Protein AF-A0A9X3MAF2-F1 (afdb_monomer_lite)

Foldseek 3Di:
DDPPPCVVVVVVVVVLADDDPPLPPDQDDADPPQARLLDLVSQLVCCQVVLADDQCRCVVVQVVCCVVQNFPQAGPGSVLLLLLQVLQVVDVVSVCQLLCVLLPNCPSLVCCQPPPVHVCVNRVSQCVSRVPDPPGDSSNSSVSSSSHNNNNSHHPSVVDDSVSSSSSSCRSNHD

Structure (mmCIF, N/CA/C/O backbone):
data_AF-A0A9X3MAF2-F1
#
_entry.id   AF-A0A9X3MAF2-F1
#
loop_
_atom_site.group_PDB
_atom_site.id
_atom_site.type_symbol
_atom_site.label_atom_id
_atom_site.label_alt_id
_atom_site.label_comp_id
_atom_site.label_asym_id
_atom_site.label_entity_id
_atom_site.label_seq_id
_atom_site.pdbx_PDB_ins_code
_atom_site.Cartn_x
_atom_site.Cartn_y
_atom_site.Cartn_z
_atom_site.occupancy
_atom_site.B_iso_or_equiv
_atom_site.auth_seq_id
_atom_site.auth_comp_id
_atom_site.auth_asym_id
_atom_site.auth_atom_id
_atom_site.pdbx_PDB_model_num
ATOM 1 N N . MET A 1 1 ? 21.730 15.484 -10.925 1.00 36.78 1 MET A N 1
ATOM 2 C CA . MET A 1 1 ? 20.581 16.207 -11.514 1.00 36.78 1 MET A CA 1
ATOM 3 C C . MET A 1 1 ? 19.736 16.756 -10.375 1.00 36.78 1 MET A C 1
ATOM 5 O O . MET A 1 1 ? 19.755 16.197 -9.293 1.00 36.78 1 MET A O 1
ATOM 9 N N . THR A 1 2 ? 19.139 17.926 -10.569 1.00 30.17 2 THR A N 1
ATOM 10 C CA . THR A 1 2 ? 18.712 18.841 -9.503 1.00 30.17 2 THR A CA 1
ATOM 11 C C . THR A 1 2 ? 17.506 18.328 -8.707 1.00 30.17 2 THR A C 1
ATOM 13 O O . THR A 1 2 ? 16.459 18.065 -9.292 1.00 30.17 2 THR A O 1
ATOM 16 N N . LEU A 1 3 ? 17.652 18.323 -7.375 1.00 31.64 3 LEU A N 1
ATOM 17 C CA . LEU A 1 3 ? 16.719 18.037 -6.260 1.00 31.64 3 LEU A CA 1
ATOM 18 C C . LEU A 1 3 ? 15.283 18.625 -6.361 1.00 31.64 3 LEU A C 1
ATOM 20 O O . LEU A 1 3 ? 14.464 18.442 -5.473 1.00 31.64 3 LEU A O 1
ATOM 24 N N . LYS A 1 4 ? 14.972 19.377 -7.422 1.00 27.09 4 LYS A N 1
ATOM 25 C CA . LYS A 1 4 ? 13.754 20.182 -7.606 1.00 27.09 4 LYS A CA 1
ATOM 26 C C . LYS A 1 4 ? 12.654 19.508 -8.435 1.00 27.09 4 LYS A C 1
ATOM 28 O O . LYS A 1 4 ? 11.608 20.116 -8.618 1.00 27.09 4 LYS A O 1
ATOM 33 N N . ARG A 1 5 ? 12.892 18.305 -8.973 1.00 31.98 5 ARG A N 1
ATOM 34 C CA . ARG A 1 5 ? 11.939 17.594 -9.852 1.00 31.98 5 ARG A CA 1
ATOM 35 C C . ARG A 1 5 ? 11.266 16.362 -9.235 1.00 31.98 5 ARG A C 1
ATOM 37 O O . ARG A 1 5 ? 10.326 15.877 -9.839 1.00 31.98 5 ARG A O 1
ATOM 44 N N . ILE A 1 6 ? 11.713 15.893 -8.066 1.00 40.28 6 ILE A N 1
ATOM 45 C CA . ILE A 1 6 ? 11.201 14.666 -7.411 1.00 40.28 6 ILE A CA 1
ATOM 46 C C . ILE A 1 6 ? 10.245 14.990 -6.249 1.00 40.28 6 ILE A C 1
ATOM 48 O O . ILE A 1 6 ? 9.417 14.171 -5.874 1.00 40.28 6 ILE A O 1
ATOM 52 N N . PHE A 1 7 ? 10.272 16.229 -5.745 1.00 28.84 7 PHE A N 1
ATOM 53 C CA . PHE A 1 7 ? 9.308 16.716 -4.752 1.00 28.84 7 PHE A CA 1
ATOM 54 C C . PHE A 1 7 ? 7.821 16.493 -5.126 1.00 28.84 7 PHE A C 1
ATOM 56 O O . PHE A 1 7 ? 7.065 16.210 -4.206 1.00 28.84 7 PHE A O 1
ATOM 63 N N . PRO A 1 8 ? 7.393 16.530 -6.414 1.00 37.75 8 PRO A N 1
ATOM 64 C CA . PRO A 1 8 ? 6.009 16.237 -6.796 1.00 37.75 8 PRO A CA 1
ATOM 65 C C . PRO A 1 8 ? 5.568 14.789 -6.533 1.00 37.75 8 PRO A C 1
ATOM 67 O O . PRO A 1 8 ? 4.414 14.583 -6.189 1.00 37.75 8 PRO A O 1
ATOM 70 N N . LEU A 1 9 ? 6.474 13.808 -6.650 1.00 36.97 9 LEU A N 1
ATOM 71 C CA . LEU A 1 9 ? 6.173 12.374 -6.484 1.00 36.97 9 LEU A CA 1
ATOM 72 C C . LEU A 1 9 ? 5.954 12.001 -5.012 1.00 36.97 9 LEU A C 1
ATOM 74 O O . LEU A 1 9 ? 5.037 11.260 -4.680 1.00 36.97 9 LEU A O 1
ATOM 78 N N . LEU A 1 10 ? 6.755 12.582 -4.116 1.00 37.78 10 LEU A N 1
ATOM 79 C CA . LEU A 1 10 ? 6.556 12.448 -2.670 1.00 37.78 10 LEU A CA 1
ATOM 80 C C . LEU A 1 10 ? 5.327 13.225 -2.193 1.00 37.78 10 LEU A C 1
ATOM 82 O O . LEU A 1 10 ? 4.643 12.769 -1.284 1.00 37.78 10 LEU A O 1
ATOM 86 N N . THR A 1 11 ? 5.000 14.358 -2.828 1.00 34.88 11 THR A N 1
ATOM 87 C CA . THR A 1 11 ? 3.711 15.015 -2.587 1.00 34.88 11 THR A CA 1
ATOM 88 C C . THR A 1 11 ? 2.544 14.290 -3.233 1.00 34.88 11 THR A C 1
ATOM 90 O O . THR A 1 11 ? 1.454 14.489 -2.748 1.00 34.88 11 THR A O 1
ATOM 93 N N . ALA A 1 12 ? 2.723 13.444 -4.250 1.00 36.56 12 ALA A N 1
ATOM 94 C CA . ALA A 1 12 ? 1.647 12.616 -4.800 1.00 36.56 12 ALA A CA 1
ATOM 95 C C . ALA A 1 12 ? 1.278 11.460 -3.860 1.00 36.56 12 ALA A C 1
ATOM 97 O O . ALA A 1 12 ? 0.100 11.213 -3.630 1.00 36.56 12 ALA A O 1
ATOM 98 N N . GLY A 1 13 ? 2.279 10.850 -3.212 1.00 37.12 13 GLY A N 1
ATOM 99 C CA . GLY A 1 13 ? 2.055 9.945 -2.077 1.00 37.12 13 GLY A CA 1
ATOM 100 C C . GLY A 1 13 ? 1.489 10.647 -0.833 1.00 37.12 13 GLY A C 1
ATOM 101 O O . GLY A 1 13 ? 0.820 10.014 -0.028 1.00 37.12 13 GLY A O 1
ATOM 102 N N . LEU A 1 14 ? 1.710 11.962 -0.693 1.00 34.47 14 LEU A N 1
ATOM 103 C CA . LEU A 1 14 ? 1.051 12.818 0.308 1.00 34.47 14 LEU A CA 1
ATOM 104 C C . LEU A 1 14 ? -0.289 13.421 -0.173 1.00 34.47 14 LEU A C 1
ATOM 106 O O . LEU A 1 14 ? -1.016 13.976 0.643 1.00 34.47 14 LEU A O 1
ATOM 110 N N . LEU A 1 15 ? -0.628 13.354 -1.466 1.00 34.03 15 LEU A N 1
ATOM 111 C CA . LEU A 1 15 ? -1.816 13.996 -2.053 1.00 34.03 15 LEU A CA 1
ATOM 112 C C . LEU A 1 15 ? -3.037 13.084 -2.032 1.00 34.03 15 LEU A C 1
ATOM 114 O O . LEU A 1 15 ? -4.139 13.598 -2.188 1.00 34.03 15 LEU A O 1
ATOM 118 N N . LEU A 1 16 ? -2.872 11.791 -1.745 1.00 42.97 16 LEU A N 1
ATOM 119 C CA . LEU A 1 16 ? -3.997 10.971 -1.290 1.00 42.97 16 LEU A CA 1
ATOM 120 C C . LEU A 1 16 ? -4.455 11.360 0.129 1.00 42.97 16 LEU A C 1
ATOM 122 O O . LEU A 1 16 ? -5.595 11.095 0.476 1.00 42.97 16 LEU A O 1
ATOM 126 N N . ALA A 1 17 ? -3.625 12.066 0.911 1.00 42.94 17 ALA A N 1
ATOM 127 C CA . ALA A 1 17 ? -3.941 12.474 2.286 1.00 42.94 17 ALA A CA 1
ATOM 128 C C . ALA A 1 17 ? -4.117 13.997 2.480 1.00 42.94 17 ALA A C 1
ATOM 130 O O . ALA A 1 17 ? -4.243 14.467 3.608 1.00 42.94 17 ALA A O 1
ATOM 131 N N . GLY A 1 18 ? -4.153 14.805 1.410 1.00 42.44 18 GLY A N 1
ATOM 132 C CA . GLY A 1 18 ? -4.569 16.204 1.558 1.00 42.44 18 GLY A CA 1
ATOM 133 C C . GLY A 1 18 ? -4.184 17.167 0.438 1.00 42.44 18 GLY A C 1
ATOM 134 O O . GLY A 1 18 ? -3.076 17.701 0.431 1.00 42.44 18 GLY A O 1
ATOM 135 N N . CYS A 1 19 ? -5.147 17.507 -0.431 1.00 36.88 19 CYS A N 1
ATOM 136 C CA . CYS A 1 19 ? -5.439 18.893 -0.842 1.00 36.88 19 CYS A CA 1
ATOM 137 C C . CYS A 1 19 ? -6.622 19.004 -1.826 1.00 36.88 19 CYS A C 1
ATOM 139 O O . CYS A 1 19 ? -6.496 18.653 -2.995 1.00 36.88 19 CYS A O 1
ATOM 141 N N . GLY A 1 20 ? -7.689 19.697 -1.400 1.00 27.84 20 GLY A N 1
ATOM 142 C CA . GLY A 1 20 ? -8.499 20.560 -2.276 1.00 27.84 20 GLY A CA 1
ATOM 143 C C . GLY A 1 20 ? -10.008 20.266 -2.299 1.00 27.84 20 GLY A C 1
ATOM 144 O O . GLY A 1 20 ? -10.393 19.110 -2.413 1.00 27.84 20 GLY A O 1
ATOM 145 N N . PRO A 1 21 ? -10.889 21.287 -2.223 1.00 35.75 21 PRO A N 1
ATOM 146 C CA . PRO A 1 21 ? -12.337 21.119 -2.104 1.00 35.75 21 PRO A CA 1
ATOM 147 C C . PRO A 1 21 ? -12.954 20.701 -3.445 1.00 35.75 21 PRO A C 1
ATOM 149 O O . PRO A 1 21 ? -13.581 21.508 -4.124 1.00 35.75 21 PRO A O 1
ATOM 152 N N . SER A 1 22 ? -12.755 19.444 -3.824 1.00 30.62 22 SER A N 1
ATOM 153 C CA . SER A 1 22 ? -13.451 18.807 -4.945 1.00 30.62 22 SER A CA 1
ATOM 154 C C . SER A 1 22 ? -13.994 17.419 -4.596 1.00 30.62 22 SER A C 1
ATOM 156 O O . SER A 1 22 ? -14.657 16.815 -5.428 1.00 30.62 22 SER A O 1
ATOM 158 N N . ALA A 1 23 ? -13.830 16.950 -3.354 1.00 39.03 23 ALA A N 1
ATOM 159 C CA . ALA A 1 23 ? -14.446 15.718 -2.851 1.00 39.03 23 ALA A CA 1
ATOM 160 C C . ALA A 1 23 ? -15.970 15.842 -2.600 1.00 39.03 23 ALA A C 1
ATOM 162 O O . ALA A 1 23 ? -16.496 15.221 -1.686 1.00 39.03 23 ALA A O 1
ATOM 163 N N . GLN A 1 24 ? 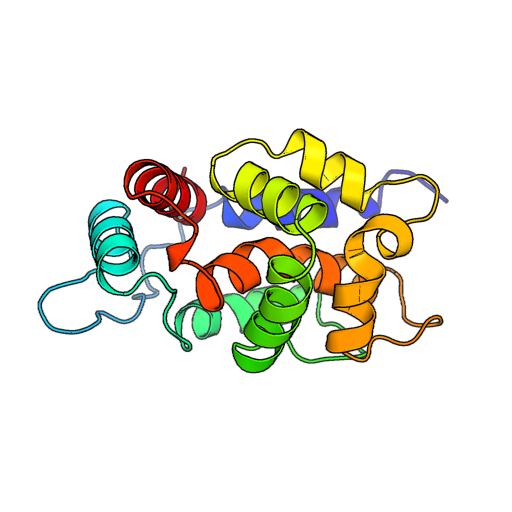-16.689 16.687 -3.350 1.00 35.69 24 GLN A N 1
ATOM 164 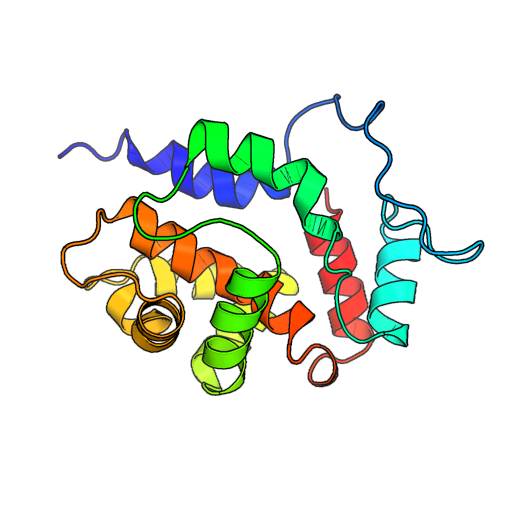C CA . GLN A 1 24 ? -18.146 16.837 -3.205 1.00 35.69 24 GLN A CA 1
ATOM 165 C C . GLN A 1 24 ? -18.971 16.258 -4.358 1.00 35.69 24 GLN A C 1
ATOM 167 O O . GLN A 1 24 ? -20.188 16.307 -4.255 1.00 35.69 24 GLN A O 1
ATOM 172 N N . ASP A 1 25 ? -18.373 15.685 -5.409 1.00 38.34 25 ASP A N 1
ATOM 173 C CA . ASP A 1 25 ? -19.153 15.187 -6.562 1.00 38.34 25 ASP A CA 1
ATOM 174 C C . ASP A 1 25 ? -18.627 13.865 -7.170 1.00 38.34 25 ASP A C 1
ATOM 176 O O . ASP A 1 25 ? -18.822 13.599 -8.354 1.00 38.34 25 ASP A O 1
ATOM 180 N N . GLY A 1 26 ? -17.969 13.018 -6.373 1.00 41.31 26 GLY A N 1
ATOM 181 C CA . GLY A 1 26 ? -17.607 11.650 -6.765 1.00 41.31 26 GLY A CA 1
ATOM 182 C C . GLY A 1 26 ? -17.980 10.678 -5.654 1.00 41.31 26 GLY A C 1
ATOM 183 O O . GLY A 1 26 ? -17.218 10.517 -4.707 1.00 41.31 26 GLY A O 1
ATOM 184 N N . GLU A 1 27 ? -19.180 10.097 -5.717 1.00 47.72 27 GLU A N 1
ATOM 185 C CA . GLU A 1 27 ? -19.612 9.048 -4.784 1.00 47.72 27 GLU A CA 1
ATOM 186 C C . GLU A 1 27 ? -18.667 7.846 -4.912 1.00 47.72 27 GLU A C 1
ATOM 188 O O . GLU A 1 27 ? -18.626 7.196 -5.959 1.00 47.72 27 GLU A O 1
ATOM 193 N N . TYR A 1 28 ? -17.934 7.524 -3.841 1.00 54.16 28 TYR A N 1
ATOM 194 C CA . TYR A 1 28 ? -17.445 6.158 -3.665 1.00 54.16 28 TYR A CA 1
ATOM 195 C C . TYR A 1 28 ? -18.643 5.203 -3.757 1.00 54.16 28 TYR A C 1
ATOM 197 O O . TYR A 1 28 ? -19.740 5.569 -3.318 1.00 54.16 28 TYR A O 1
ATOM 205 N N . PRO A 1 29 ? -18.477 3.987 -4.305 1.00 53.84 29 PRO A N 1
ATOM 206 C CA . PRO A 1 29 ? -19.583 3.048 -4.353 1.00 53.84 29 PRO A CA 1
ATOM 207 C C . PRO A 1 29 ? -20.086 2.793 -2.927 1.00 53.84 29 PRO A C 1
ATOM 209 O O . PRO A 1 29 ? -19.299 2.566 -2.007 1.00 53.84 29 PRO A O 1
ATOM 212 N N . VAL A 1 30 ? -21.402 2.857 -2.734 1.00 56.47 30 VAL A N 1
ATOM 213 C CA . VAL A 1 30 ? -22.033 2.408 -1.491 1.00 56.47 30 VAL A CA 1
ATOM 214 C C . VAL A 1 30 ? -22.182 0.894 -1.598 1.00 56.47 30 VAL A C 1
ATOM 216 O O . VAL A 1 30 ? -22.834 0.390 -2.519 1.00 56.47 30 VAL A O 1
ATOM 219 N N . TYR A 1 31 ? -21.553 0.152 -0.687 1.00 61.00 31 TYR A N 1
ATOM 220 C CA . TYR A 1 31 ? -21.576 -1.309 -0.722 1.00 61.00 31 TYR A CA 1
ATOM 221 C C . TYR A 1 31 ? -22.702 -1.804 0.181 1.00 61.00 31 TYR A C 1
ATOM 223 O O . TYR A 1 31 ? -22.572 -1.862 1.400 1.00 61.00 31 TYR A O 1
ATOM 231 N N . GLY A 1 32 ? -23.830 -2.161 -0.435 1.00 55.12 32 GLY A N 1
ATOM 232 C CA . GLY A 1 32 ? -25.051 -2.523 0.292 1.00 55.12 32 GLY A CA 1
ATOM 233 C C . GLY A 1 32 ? -25.760 -1.309 0.901 1.00 55.12 32 GLY A C 1
ATOM 234 O O . GLY A 1 32 ? -25.481 -0.177 0.530 1.00 55.12 32 GLY A O 1
ATOM 235 N N . ASP A 1 33 ? -26.698 -1.547 1.819 1.00 56.06 33 ASP A N 1
ATOM 236 C CA . ASP A 1 33 ? -27.366 -0.473 2.576 1.00 56.06 33 ASP A CA 1
ATOM 237 C C . ASP A 1 33 ? -26.552 -0.047 3.821 1.00 56.06 33 ASP A C 1
ATOM 239 O O . ASP A 1 33 ? -26.958 0.872 4.534 1.00 56.06 33 ASP A O 1
ATOM 243 N N . ASP A 1 34 ? -25.418 -0.715 4.084 1.00 66.88 34 ASP A N 1
ATOM 244 C CA . ASP A 1 34 ? -24.776 -0.737 5.403 1.00 66.88 34 ASP A CA 1
ATOM 245 C C . ASP A 1 34 ? -23.373 -0.093 5.454 1.00 66.88 34 ASP A C 1
ATOM 247 O O . ASP A 1 34 ? -22.957 0.301 6.540 1.00 66.88 34 ASP A O 1
ATOM 251 N N . TYR A 1 35 ? -22.651 0.074 4.329 1.00 78.38 35 TYR A N 1
ATOM 252 C CA . TYR A 1 35 ? -21.292 0.654 4.336 1.00 78.38 35 TYR A CA 1
ATOM 253 C C . TYR A 1 35 ? -21.134 1.812 3.341 1.00 78.38 35 TYR A C 1
ATOM 255 O O . TYR A 1 35 ? -21.127 1.619 2.122 1.00 78.38 35 TYR A O 1
ATOM 263 N N . ASP A 1 36 ? -20.941 3.019 3.877 1.00 84.31 36 ASP A N 1
ATOM 264 C CA . ASP A 1 36 ? -20.551 4.213 3.123 1.00 84.31 36 ASP A CA 1
ATOM 265 C C . ASP A 1 36 ? -19.027 4.394 3.172 1.00 84.31 36 ASP A C 1
ATOM 267 O O . ASP A 1 36 ? -18.481 4.984 4.112 1.00 84.31 36 ASP A O 1
ATOM 271 N N . LEU A 1 37 ? -18.339 3.894 2.141 1.00 85.00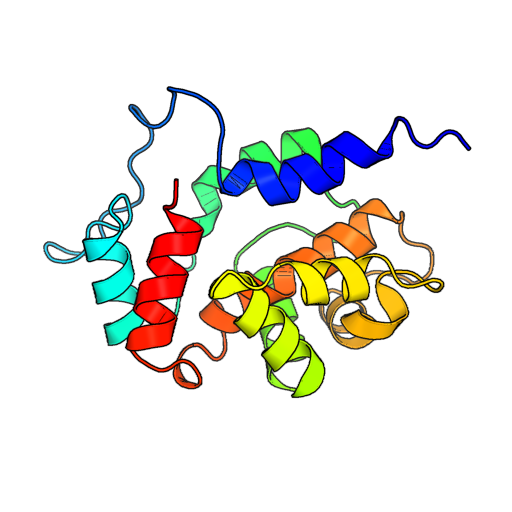 37 LEU A N 1
ATOM 272 C CA . LEU A 1 37 ? -16.881 3.995 2.025 1.00 85.00 37 LEU A CA 1
ATOM 273 C C . LEU A 1 37 ? -16.385 5.408 1.716 1.00 85.00 37 LEU A C 1
ATOM 275 O O . LEU A 1 37 ? -15.182 5.583 1.598 1.00 85.00 37 LEU A O 1
ATOM 279 N N . SER 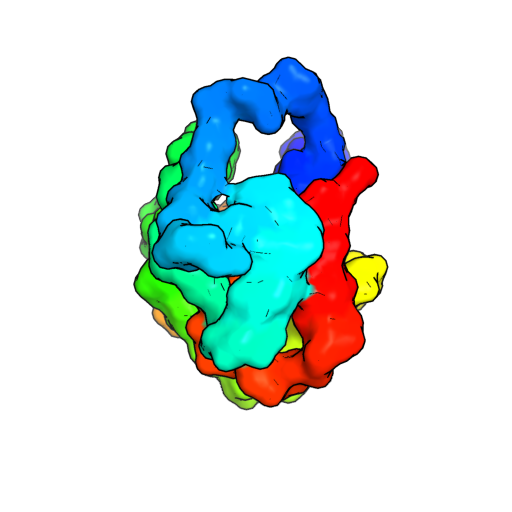A 1 38 ? -17.256 6.413 1.568 1.00 80.38 38 SER A N 1
ATOM 280 C CA . SER A 1 38 ? -16.827 7.817 1.511 1.00 80.38 38 SER A CA 1
ATOM 281 C C . SER A 1 38 ? -16.558 8.404 2.904 1.00 80.38 38 SER A C 1
ATOM 283 O O . SER A 1 38 ? -15.970 9.482 3.027 1.00 80.38 38 SER A O 1
ATOM 285 N N . THR A 1 39 ? -16.957 7.689 3.960 1.00 85.81 39 THR A N 1
ATOM 286 C CA . THR A 1 39 ? -16.786 8.097 5.356 1.00 85.81 39 THR A CA 1
ATOM 287 C C . THR A 1 39 ? -15.768 7.220 6.073 1.00 85.81 39 THR A C 1
ATOM 289 O O . THR A 1 39 ? -15.720 6.008 5.869 1.00 85.81 39 THR A O 1
ATOM 292 N N . THR A 1 40 ? -15.009 7.819 6.995 1.00 88.69 40 THR A N 1
ATOM 293 C CA . THR A 1 40 ? -14.076 7.083 7.860 1.00 88.69 40 THR A CA 1
ATOM 294 C C . THR A 1 40 ? -14.775 5.962 8.634 1.00 88.69 40 THR A C 1
ATOM 296 O O . THR A 1 40 ? -14.246 4.857 8.738 1.00 88.69 40 THR A O 1
ATOM 299 N N . ASP A 1 41 ? -15.980 6.207 9.149 1.00 90.12 41 ASP A N 1
ATOM 300 C CA . ASP A 1 41 ? -16.708 5.202 9.927 1.00 90.12 41 ASP A CA 1
ATOM 301 C C . ASP A 1 41 ? -17.157 4.025 9.045 1.00 90.12 41 ASP A C 1
ATOM 303 O O . ASP A 1 41 ? -16.868 2.873 9.373 1.00 90.12 41 ASP A O 1
ATOM 307 N N . GLY A 1 42 ? -17.777 4.295 7.889 1.00 89.38 42 GLY A N 1
ATOM 308 C CA . GLY A 1 42 ? -18.246 3.243 6.982 1.00 89.38 42 GLY A CA 1
ATOM 309 C C . GLY A 1 42 ? -17.105 2.422 6.376 1.00 89.38 42 GLY A C 1
ATOM 310 O O . GLY A 1 42 ? -17.210 1.198 6.276 1.00 89.38 42 GLY A O 1
ATOM 311 N N . MET A 1 43 ? -15.975 3.060 6.059 1.00 89.94 43 MET A N 1
ATOM 312 C CA . MET A 1 43 ? -14.753 2.368 5.646 1.00 89.94 43 MET A CA 1
ATOM 313 C C . MET A 1 43 ? -14.182 1.487 6.760 1.00 89.94 43 MET A C 1
ATOM 315 O O . MET A 1 43 ? -13.828 0.334 6.512 1.00 89.94 43 MET A O 1
ATOM 319 N N . ALA A 1 44 ? -14.130 1.982 7.998 1.00 92.44 44 ALA A N 1
ATOM 320 C CA . ALA A 1 44 ? -13.639 1.198 9.125 1.00 92.44 44 ALA A CA 1
ATOM 321 C C . ALA A 1 44 ? -14.521 -0.035 9.374 1.00 92.44 44 ALA A C 1
ATOM 323 O O . ALA A 1 44 ? -14.003 -1.134 9.578 1.00 92.44 44 ALA A O 1
ATOM 324 N N . GLU A 1 45 ? -15.848 0.119 9.343 1.00 92.31 45 GLU A N 1
ATOM 325 C CA . GLU A 1 45 ? -16.791 -0.996 9.488 1.00 92.31 45 GLU A CA 1
ATOM 326 C C . GLU A 1 45 ? -16.614 -2.040 8.379 1.00 92.31 45 GLU A C 1
ATOM 328 O O . GLU A 1 45 ? -16.489 -3.229 8.683 1.00 92.31 45 GLU A O 1
ATOM 333 N N . TYR A 1 46 ? -16.490 -1.606 7.121 1.00 92.31 46 TYR A N 1
ATOM 334 C CA . TYR A 1 46 ? -16.234 -2.505 5.995 1.00 92.31 46 TYR A CA 1
ATOM 335 C C . TYR A 1 46 ? -14.916 -3.266 6.160 1.00 92.31 46 TYR A C 1
ATOM 337 O O . TYR A 1 46 ? -14.882 -4.493 6.059 1.00 92.31 46 TYR A O 1
ATOM 345 N N . LEU A 1 47 ? -13.824 -2.557 6.460 1.00 93.31 47 LEU A N 1
ATOM 346 C CA . LEU A 1 47 ? -12.508 -3.158 6.662 1.00 93.31 47 LEU A CA 1
ATOM 347 C C . LEU A 1 47 ? -12.533 -4.179 7.801 1.00 93.31 47 LEU A C 1
ATOM 349 O O . LEU A 1 47 ? -11.968 -5.263 7.665 1.00 93.31 47 LEU A O 1
ATOM 353 N N . LYS A 1 48 ? -13.203 -3.870 8.916 1.00 94.62 48 LYS A N 1
ATOM 354 C CA . LYS A 1 48 ? -13.309 -4.781 10.063 1.00 94.62 48 LYS A CA 1
ATOM 355 C C . LYS A 1 48 ? -14.094 -6.046 9.732 1.00 94.62 48 LYS A C 1
ATOM 357 O O . LYS A 1 48 ? -13.720 -7.109 10.228 1.00 94.62 48 LYS A O 1
ATOM 362 N N . GLU A 1 49 ? -15.124 -5.949 8.899 1.00 93.62 49 GLU A N 1
ATOM 363 C CA . GLU A 1 49 ? -15.947 -7.091 8.503 1.00 93.62 49 GLU A CA 1
ATOM 364 C C . GLU A 1 49 ? -15.302 -7.949 7.413 1.00 93.62 49 GLU A C 1
ATOM 366 O O . GLU A 1 49 ? -15.187 -9.167 7.566 1.00 93.62 49 GLU A O 1
ATOM 371 N N . TYR A 1 50 ? -14.861 -7.321 6.325 1.00 93.19 50 TYR A N 1
ATOM 372 C CA . TYR A 1 50 ? -14.392 -8.020 5.131 1.00 93.19 50 TYR A CA 1
ATOM 373 C C . TYR A 1 50 ? -12.883 -8.248 5.111 1.00 93.19 50 TYR A C 1
ATOM 375 O O . TYR A 1 50 ? -12.411 -9.055 4.309 1.00 93.19 50 TYR A O 1
ATOM 383 N N . LYS A 1 51 ? -12.127 -7.572 5.988 1.00 94.00 51 LYS A N 1
ATOM 384 C CA . LYS A 1 51 ? -10.663 -7.687 6.094 1.00 94.00 51 LYS A CA 1
ATOM 385 C C . LYS A 1 51 ? -9.958 -7.464 4.749 1.00 94.00 51 LYS A C 1
ATOM 387 O O . LYS A 1 51 ? -8.973 -8.125 4.435 1.00 94.00 51 LYS A O 1
ATOM 392 N N . THR A 1 52 ? -10.502 -6.569 3.926 1.00 94.25 52 THR A N 1
ATOM 393 C CA . THR A 1 52 ? -10.001 -6.232 2.587 1.00 94.25 52 THR A CA 1
ATOM 394 C C . THR A 1 52 ? -10.646 -4.935 2.092 1.00 94.25 52 THR A C 1
ATOM 396 O O . THR A 1 52 ? -11.612 -4.474 2.696 1.00 94.25 52 THR A O 1
ATOM 399 N N . LEU A 1 53 ? -10.146 -4.368 0.990 1.00 90.38 53 LEU A N 1
ATOM 400 C CA . LEU A 1 53 ? -10.816 -3.301 0.236 1.00 90.38 53 LEU A CA 1
ATOM 401 C C . LEU A 1 53 ? -11.565 -3.905 -0.966 1.00 90.38 53 LEU A C 1
ATOM 403 O O . LEU A 1 53 ? -11.120 -4.923 -1.503 1.00 90.38 53 LEU A O 1
ATOM 407 N N . PRO A 1 54 ? -12.672 -3.294 -1.419 1.00 88.88 54 PRO A N 1
ATOM 408 C CA . PRO A 1 54 ? -13.315 -3.689 -2.668 1.00 88.88 54 PRO A CA 1
ATOM 409 C C . PRO A 1 54 ? -12.392 -3.527 -3.883 1.00 88.88 54 PRO A C 1
ATOM 411 O O . PRO A 1 54 ? -11.515 -2.663 -3.905 1.00 88.88 54 PRO A O 1
ATOM 414 N N . ASP A 1 55 ? -12.618 -4.325 -4.925 1.00 88.00 55 ASP A N 1
ATOM 415 C CA . ASP A 1 55 ? -11.800 -4.288 -6.146 1.00 88.00 55 ASP A CA 1
ATOM 416 C C . ASP A 1 55 ? -11.981 -2.973 -6.922 1.00 88.00 55 ASP A C 1
ATOM 418 O O . ASP A 1 55 ? -11.036 -2.474 -7.527 1.00 88.00 55 ASP A O 1
ATOM 422 N N . ASP A 1 56 ? -13.169 -2.383 -6.856 1.00 83.44 56 ASP A N 1
ATOM 423 C CA . ASP A 1 56 ? -13.538 -1.120 -7.490 1.00 83.44 56 ASP A CA 1
ATOM 424 C C . ASP A 1 56 ? -13.165 0.121 -6.660 1.00 83.44 56 ASP A C 1
ATOM 426 O O . ASP A 1 56 ? -13.298 1.243 -7.144 1.00 83.44 56 ASP A O 1
ATOM 430 N N . PHE A 1 57 ? -12.615 -0.051 -5.450 1.00 81.12 57 PHE A N 1
ATOM 431 C CA . PHE A 1 57 ? -12.224 1.056 -4.566 1.00 81.12 57 PHE A CA 1
ATOM 432 C C . PHE A 1 57 ? -11.303 2.079 -5.249 1.00 81.12 57 PHE A C 1
ATOM 434 O O . PHE A 1 57 ? -11.487 3.281 -5.100 1.00 81.12 57 PHE A O 1
ATOM 441 N N . MET A 1 58 ? -10.336 1.603 -6.037 1.00 76.94 58 MET A N 1
ATOM 442 C CA . MET A 1 58 ? -9.349 2.450 -6.715 1.00 76.94 58 MET A CA 1
ATOM 443 C C . MET A 1 58 ? -9.804 2.942 -8.093 1.00 76.94 58 MET A C 1
ATOM 445 O O . MET A 1 58 ? -9.113 3.770 -8.678 1.00 76.94 58 MET A O 1
ATOM 449 N N . GLU A 1 59 ? -10.921 2.458 -8.651 1.00 78.00 59 GLU A N 1
ATOM 450 C CA . GLU A 1 59 ? -11.316 2.799 -10.030 1.00 78.00 59 GLU A CA 1
ATOM 451 C C . GLU A 1 59 ? -11.496 4.309 -10.231 1.00 78.00 59 GLU A C 1
ATOM 453 O O . GLU A 1 59 ? -11.160 4.830 -11.294 1.00 78.00 59 GLU A O 1
ATOM 458 N N . HIS A 1 60 ? -11.948 5.017 -9.193 1.00 68.94 60 HIS A N 1
ATOM 459 C CA . HIS A 1 60 ? -12.095 6.469 -9.211 1.00 68.94 60 HIS A CA 1
ATOM 460 C C . HIS A 1 60 ? -10.744 7.208 -9.256 1.00 68.94 60 HIS A C 1
ATOM 462 O O . HIS A 1 60 ? -10.583 8.180 -9.994 1.00 68.94 60 HIS A O 1
ATOM 468 N N . ASP A 1 61 ? -9.751 6.725 -8.510 1.00 72.38 61 ASP A N 1
ATOM 469 C CA . ASP A 1 61 ? -8.469 7.417 -8.340 1.00 72.38 61 ASP A CA 1
ATOM 470 C C . ASP A 1 61 ? -7.425 6.990 -9.383 1.00 72.38 61 ASP A C 1
ATOM 472 O O . ASP A 1 61 ? -6.465 7.717 -9.655 1.00 72.38 61 ASP A O 1
ATOM 476 N N . VAL A 1 62 ? -7.625 5.835 -10.027 1.00 77.44 62 VAL A N 1
ATOM 477 C CA . VAL A 1 62 ? -6.743 5.306 -11.078 1.00 77.44 62 VAL A CA 1
ATOM 478 C C . VAL A 1 62 ? -6.617 6.278 -12.246 1.00 77.44 62 VAL A C 1
ATOM 480 O O . VAL A 1 62 ? -5.500 6.507 -12.704 1.00 77.44 62 VAL A O 1
ATOM 483 N N . GLU A 1 63 ? -7.707 6.897 -12.717 1.00 74.88 63 GLU A N 1
ATOM 484 C CA . GLU A 1 63 ? -7.623 7.856 -13.831 1.00 74.88 63 GLU A CA 1
ATOM 485 C C . GLU A 1 63 ? -6.728 9.055 -13.485 1.00 74.88 63 GLU A C 1
ATOM 487 O O . GLU A 1 63 ? -5.907 9.487 -14.302 1.00 74.88 63 GLU A O 1
ATOM 492 N N . GLN A 1 64 ? -6.842 9.569 -12.257 1.00 76.69 64 GLN A N 1
ATOM 493 C CA . GLN A 1 64 ? -6.009 10.670 -11.785 1.00 76.69 64 GLN A CA 1
ATOM 494 C C . GLN A 1 64 ? -4.545 10.237 -11.652 1.00 76.69 64 GLN A C 1
ATOM 496 O O . GLN A 1 64 ? -3.656 10.914 -12.181 1.00 76.69 64 GLN A O 1
ATOM 501 N N . LEU A 1 65 ? -4.290 9.091 -11.015 1.00 74.25 65 LEU A N 1
ATOM 502 C CA . LEU A 1 65 ? -2.949 8.529 -10.847 1.00 74.25 65 LEU A CA 1
ATOM 503 C C . LEU A 1 65 ? -2.271 8.253 -12.189 1.00 74.25 65 LEU A C 1
ATOM 505 O O . LEU A 1 65 ? -1.098 8.580 -12.366 1.00 74.25 65 LEU A O 1
ATOM 509 N N . GLU A 1 66 ? -2.993 7.712 -13.167 1.00 79.38 66 GLU A N 1
ATOM 510 C CA . GLU A 1 66 ? -2.456 7.501 -14.507 1.00 79.38 66 GLU A CA 1
ATOM 511 C C . GLU A 1 66 ? -2.185 8.828 -15.231 1.00 79.38 66 GLU A C 1
ATOM 513 O O . GLU A 1 66 ? -1.180 8.956 -15.933 1.00 79.38 66 GLU A O 1
ATOM 518 N N . SER A 1 67 ? -3.018 9.854 -15.046 1.00 78.06 67 SER A N 1
ATOM 519 C CA . SER A 1 67 ? -2.787 11.149 -15.699 1.00 78.06 67 SER A CA 1
ATOM 520 C C . SER A 1 67 ? -1.454 11.801 -15.293 1.00 78.06 67 SER A C 1
ATOM 522 O O . SER A 1 67 ? -0.825 12.480 -16.110 1.00 78.06 67 SER A O 1
ATOM 524 N N . GLU A 1 68 ? -0.994 11.555 -14.063 1.00 74.56 68 GLU A N 1
ATOM 525 C CA . GLU A 1 68 ? 0.231 12.139 -13.512 1.00 74.56 68 GLU A CA 1
ATOM 526 C C . GLU A 1 68 ? 1.428 11.173 -13.538 1.00 74.56 68 GLU A C 1
ATOM 528 O O . GLU A 1 68 ? 2.564 11.597 -13.775 1.00 74.56 68 GLU A O 1
ATOM 533 N N . TYR A 1 69 ? 1.184 9.876 -13.331 1.00 77.56 69 TYR A N 1
ATOM 534 C CA . TYR A 1 69 ? 2.214 8.888 -13.006 1.00 77.56 69 TYR A CA 1
ATOM 535 C C . TYR A 1 69 ? 2.045 7.540 -13.713 1.00 77.56 69 TYR A C 1
ATOM 537 O O . TYR A 1 69 ? 2.603 6.553 -13.238 1.00 77.56 69 TYR A O 1
ATOM 545 N N . LYS A 1 70 ? 1.330 7.476 -14.850 1.00 84.75 70 LYS A N 1
ATOM 546 C CA . LYS A 1 70 ? 1.111 6.216 -15.584 1.00 84.75 70 LYS A CA 1
ATOM 547 C C . LYS A 1 70 ? 2.414 5.410 -15.762 1.00 84.75 70 LYS A C 1
ATOM 549 O O . LYS A 1 70 ? 3.333 5.890 -16.457 1.00 84.75 70 LYS A O 1
ATOM 554 N N . PRO A 1 71 ? 2.495 4.208 -15.157 1.00 87.38 71 PRO A N 1
ATOM 555 C CA . PRO A 1 71 ? 3.615 3.309 -15.370 1.00 87.38 71 PRO A CA 1
ATOM 556 C C . PRO A 1 71 ? 3.617 2.801 -16.815 1.00 87.38 71 PRO A C 1
ATOM 558 O O . PRO A 1 71 ? 2.574 2.692 -17.461 1.00 87.38 71 PRO A O 1
ATOM 561 N N . GLU A 1 72 ? 4.804 2.538 -17.356 1.00 90.69 72 GLU A N 1
ATOM 562 C CA . GLU A 1 72 ? 4.970 1.996 -18.714 1.00 90.69 72 GLU A CA 1
ATOM 563 C C . GLU A 1 72 ? 4.970 0.463 -18.727 1.00 90.69 72 GLU A C 1
ATOM 565 O O . GLU A 1 72 ? 4.625 -0.148 -19.739 1.00 90.69 72 GLU A O 1
ATOM 570 N N . SER A 1 73 ? 5.344 -0.149 -17.603 1.00 89.56 73 SER A N 1
ATOM 571 C CA . SER A 1 73 ? 5.600 -1.587 -17.482 1.00 89.56 73 SER A CA 1
ATOM 572 C C . SER A 1 73 ? 4.400 -2.395 -16.978 1.00 89.56 73 SER A C 1
ATOM 574 O O . SER A 1 73 ? 4.386 -3.613 -17.126 1.00 89.56 73 SER A O 1
ATOM 576 N N . PHE A 1 74 ? 3.392 -1.748 -16.390 1.00 90.88 74 PHE A N 1
ATOM 577 C CA . PHE A 1 74 ? 2.195 -2.396 -15.843 1.00 90.88 74 PHE A CA 1
ATOM 578 C C . PHE A 1 74 ? 1.010 -1.420 -15.804 1.00 90.88 74 PHE A C 1
ATOM 580 O O . PHE A 1 74 ? 1.160 -0.242 -16.110 1.00 90.88 74 PHE A O 1
ATOM 587 N N . GLU A 1 75 ? -0.172 -1.911 -15.430 1.00 91.00 75 GLU A N 1
ATOM 588 C CA . GLU A 1 75 ? -1.387 -1.102 -15.251 1.00 91.00 75 GLU A CA 1
ATOM 589 C C . GLU A 1 75 ? -1.739 -0.970 -13.766 1.00 91.00 75 GLU A C 1
ATOM 591 O O . GLU A 1 75 ? -1.603 -1.933 -13.005 1.00 91.00 75 GLU A O 1
ATOM 596 N N . ILE A 1 76 ? -2.233 0.197 -13.350 1.00 89.06 76 ILE A N 1
ATOM 597 C CA . ILE A 1 76 ? -2.720 0.395 -11.981 1.00 89.06 76 ILE A CA 1
ATOM 598 C C . ILE A 1 76 ? -4.156 -0.131 -11.919 1.00 89.06 76 ILE A C 1
ATOM 600 O O . ILE A 1 76 ? -5.078 0.492 -12.434 1.00 89.06 76 ILE A O 1
ATOM 604 N N . ASN A 1 77 ? -4.345 -1.308 -11.325 1.00 89.94 77 ASN A N 1
ATOM 605 C CA . ASN A 1 77 ? -5.657 -1.931 -11.151 1.00 89.94 77 ASN A CA 1
ATOM 606 C C . ASN A 1 77 ? -5.667 -2.872 -9.932 1.00 89.94 77 ASN A C 1
ATOM 608 O O . ASN A 1 77 ? -4.615 -3.193 -9.370 1.00 89.94 77 ASN A O 1
ATOM 612 N N . ALA A 1 78 ? -6.854 -3.341 -9.541 1.00 90.69 78 ALA A N 1
ATOM 613 C CA . ALA A 1 78 ? -7.040 -4.241 -8.400 1.00 90.69 78 ALA A CA 1
ATOM 614 C C . ALA A 1 78 ? -6.247 -5.551 -8.510 1.00 90.69 78 ALA A C 1
ATOM 616 O O . ALA A 1 78 ? -5.736 -6.056 -7.511 1.00 90.69 78 ALA A O 1
ATOM 617 N N . GLU A 1 79 ? -6.111 -6.108 -9.718 1.00 93.81 79 GLU A N 1
ATOM 618 C CA . GLU A 1 79 ? -5.346 -7.340 -9.926 1.00 93.81 79 GLU A CA 1
ATOM 619 C C . GLU A 1 79 ? -3.871 -7.131 -9.569 1.00 93.81 79 GLU A C 1
ATOM 621 O O . GLU A 1 79 ? -3.289 -7.926 -8.827 1.00 93.81 79 GLU A O 1
ATOM 626 N N . ASN A 1 80 ? -3.273 -6.048 -10.062 1.00 94.69 80 ASN A N 1
ATOM 627 C CA . ASN A 1 80 ? -1.878 -5.724 -9.804 1.00 94.69 80 ASN A CA 1
ATOM 628 C C . ASN A 1 80 ? -1.664 -5.238 -8.360 1.00 94.69 80 ASN A C 1
ATOM 630 O O . ASN A 1 80 ? -0.663 -5.607 -7.754 1.00 94.69 80 ASN A O 1
ATOM 634 N N . LEU A 1 81 ? -2.627 -4.542 -7.742 1.00 93.75 81 LEU A N 1
ATOM 635 C CA . LEU A 1 81 ? -2.592 -4.255 -6.298 1.00 93.75 81 LEU A CA 1
ATOM 636 C C . LEU A 1 81 ? -2.546 -5.541 -5.474 1.00 93.75 81 LEU A C 1
ATOM 638 O O . LEU A 1 81 ? -1.708 -5.678 -4.588 1.00 93.75 81 LEU A O 1
ATOM 642 N N . LYS A 1 82 ? -3.374 -6.535 -5.810 1.00 95.44 82 LYS A N 1
ATOM 643 C CA . LYS A 1 82 ? -3.345 -7.847 -5.149 1.00 95.44 82 LYS A CA 1
ATOM 644 C C . LYS A 1 82 ? -2.055 -8.621 -5.425 1.00 95.44 82 LYS A C 1
ATOM 646 O O . LYS A 1 82 ? -1.621 -9.388 -4.571 1.00 95.44 82 LYS A O 1
ATOM 651 N N . LYS A 1 83 ? -1.425 -8.468 -6.595 1.00 96.88 83 LYS A N 1
ATOM 652 C CA . LYS A 1 83 ? -0.092 -9.044 -6.863 1.00 96.88 83 LYS A CA 1
ATOM 653 C C . LYS A 1 83 ? 0.967 -8.414 -5.963 1.00 96.88 83 LYS A C 1
ATOM 655 O O . LYS A 1 83 ? 1.630 -9.147 -5.235 1.00 96.88 83 LYS A O 1
ATOM 660 N N . ALA A 1 84 ? 1.048 -7.084 -5.936 1.00 96.56 84 ALA A N 1
ATOM 661 C CA . ALA A 1 84 ? 1.934 -6.361 -5.027 1.00 96.56 84 ALA A CA 1
ATOM 662 C C . ALA A 1 84 ? 1.690 -6.790 -3.572 1.00 96.56 84 ALA A C 1
ATOM 664 O O . ALA A 1 84 ? 2.616 -7.209 -2.886 1.00 96.56 84 ALA A O 1
ATOM 665 N N . GLY A 1 85 ? 0.422 -6.838 -3.159 1.00 96.81 85 GLY A N 1
ATOM 666 C CA . GLY A 1 85 ? -0.003 -7.333 -1.856 1.00 96.81 85 GLY A CA 1
ATOM 667 C C . GLY A 1 85 ? 0.478 -8.743 -1.542 1.00 96.81 85 GLY A C 1
ATOM 668 O O . GLY A 1 85 ? 1.030 -8.974 -0.477 1.00 96.81 85 GLY A O 1
ATOM 669 N N . LYS A 1 86 ? 0.353 -9.698 -2.469 1.00 97.25 86 LYS A N 1
ATOM 670 C CA . LYS A 1 86 ? 0.862 -11.067 -2.271 1.00 97.25 86 LYS A CA 1
ATOM 671 C C . LYS A 1 86 ? 2.367 -11.113 -2.052 1.00 97.25 86 LYS A C 1
ATOM 673 O O . LYS A 1 86 ? 2.814 -11.967 -1.289 1.00 97.25 86 LYS A O 1
ATOM 678 N N . ALA A 1 87 ? 3.137 -10.276 -2.740 1.00 97.56 87 ALA A N 1
ATOM 679 C CA . ALA A 1 87 ? 4.574 -10.176 -2.514 1.00 97.56 87 ALA A CA 1
ATOM 680 C C . ALA A 1 87 ? 4.860 -9.547 -1.141 1.00 97.56 87 ALA A C 1
ATOM 682 O O . ALA A 1 87 ? 5.602 -10.124 -0.350 1.00 97.56 87 ALA A O 1
ATOM 683 N N . THR A 1 88 ? 4.177 -8.449 -0.810 1.00 97.44 88 THR A N 1
ATOM 684 C CA . THR A 1 88 ? 4.258 -7.777 0.493 1.00 97.44 88 THR A CA 1
ATOM 685 C C . THR A 1 88 ? 3.935 -8.709 1.659 1.00 97.44 88 THR A C 1
ATOM 687 O O . THR A 1 88 ? 4.751 -8.854 2.559 1.00 97.44 88 THR A O 1
ATOM 690 N N . CYS A 1 89 ? 2.800 -9.408 1.627 1.00 96.75 89 CYS A N 1
ATOM 691 C CA . CYS A 1 89 ? 2.347 -10.289 2.707 1.00 96.75 89 CYS A CA 1
ATOM 692 C C . CYS A 1 89 ? 3.243 -11.529 2.913 1.00 96.75 89 CYS A C 1
ATOM 694 O O . CYS A 1 89 ? 3.124 -12.204 3.928 1.00 96.75 89 CYS A O 1
ATOM 696 N N . LYS A 1 90 ? 4.113 -11.882 1.953 1.00 96.69 90 LYS A N 1
ATOM 697 C CA . LYS A 1 90 ? 5.077 -12.994 2.096 1.00 96.69 90 LYS A CA 1
ATOM 698 C C . LYS A 1 90 ? 6.388 -12.572 2.761 1.00 96.69 90 LYS A C 1
ATOM 700 O O . LYS A 1 90 ? 7.199 -13.439 3.086 1.00 96.69 90 LYS A O 1
ATOM 705 N N . ASN A 1 91 ? 6.620 -11.271 2.896 1.00 95.56 91 ASN A N 1
ATOM 706 C CA . ASN A 1 91 ? 7.853 -10.699 3.404 1.00 95.56 91 ASN A CA 1
ATOM 707 C C . ASN A 1 91 ? 7.535 -9.906 4.678 1.00 95.56 91 ASN A C 1
ATOM 709 O O . ASN A 1 91 ? 7.067 -8.776 4.596 1.00 95.56 91 ASN A O 1
ATOM 713 N N . ASP A 1 92 ? 7.790 -10.503 5.847 1.00 95.56 92 ASP A N 1
ATOM 714 C CA . ASP A 1 92 ? 7.429 -9.932 7.155 1.00 95.56 92 ASP A CA 1
ATOM 715 C C . ASP A 1 92 ? 7.953 -8.499 7.348 1.00 95.56 92 ASP A C 1
ATOM 717 O O . ASP A 1 92 ? 7.255 -7.646 7.886 1.00 95.56 92 ASP A O 1
ATOM 721 N N . GLU A 1 93 ? 9.172 -8.201 6.885 1.00 94.44 93 GLU A N 1
ATOM 722 C CA . GLU A 1 93 ? 9.742 -6.853 6.993 1.00 94.44 93 GLU A CA 1
ATOM 723 C C . GLU A 1 93 ? 8.964 -5.853 6.128 1.00 94.44 93 GLU A C 1
ATOM 725 O O . GLU A 1 93 ? 8.595 -4.774 6.594 1.00 94.44 93 GLU A O 1
ATOM 730 N N . LEU A 1 94 ? 8.688 -6.218 4.876 1.00 94.50 94 LEU A N 1
ATOM 731 C CA . LEU A 1 94 ? 7.942 -5.378 3.945 1.00 94.50 94 LEU A CA 1
ATOM 732 C C . LEU A 1 94 ? 6.477 -5.213 4.370 1.00 94.50 94 LEU A C 1
ATOM 734 O O . LEU A 1 94 ? 5.908 -4.128 4.215 1.00 94.50 94 LEU A O 1
ATOM 738 N N . PHE A 1 95 ? 5.878 -6.264 4.928 1.00 96.38 95 PHE A N 1
ATOM 739 C CA . PHE A 1 95 ? 4.547 -6.224 5.516 1.00 96.38 95 PHE A CA 1
ATOM 740 C C . PHE A 1 95 ? 4.498 -5.243 6.688 1.00 96.38 95 PHE A C 1
ATOM 742 O O . PHE A 1 95 ? 3.663 -4.346 6.671 1.00 96.38 95 PHE A O 1
ATOM 749 N N . GLU A 1 96 ? 5.429 -5.322 7.641 1.00 95.81 96 GLU A N 1
ATOM 750 C CA . GLU A 1 96 ? 5.492 -4.395 8.779 1.00 95.81 96 GLU A CA 1
ATOM 751 C C . GLU A 1 96 ? 5.749 -2.943 8.347 1.00 95.81 96 GLU A C 1
ATOM 753 O O . GLU A 1 96 ? 5.159 -2.016 8.902 1.00 95.81 96 GLU A O 1
ATOM 758 N N . ILE A 1 97 ? 6.582 -2.721 7.324 1.00 94.00 97 ILE A N 1
ATOM 759 C CA . ILE A 1 97 ? 6.799 -1.391 6.729 1.00 94.00 97 ILE A CA 1
ATOM 760 C C . ILE A 1 97 ? 5.499 -0.847 6.113 1.00 94.00 97 ILE A C 1
ATOM 762 O O . ILE A 1 97 ? 5.128 0.304 6.345 1.00 94.00 97 ILE A O 1
ATOM 766 N N . SER A 1 98 ? 4.793 -1.680 5.349 1.00 94.25 98 SER A N 1
ATOM 767 C CA . SER A 1 98 ? 3.545 -1.321 4.665 1.00 94.25 98 SER A CA 1
ATOM 768 C C . SER A 1 98 ? 2.396 -1.091 5.650 1.00 94.25 98 SER A C 1
ATOM 770 O O . SER A 1 98 ? 1.640 -0.130 5.528 1.00 94.25 98 SER A O 1
ATOM 772 N N . LYS A 1 99 ? 2.298 -1.944 6.668 1.00 94.69 99 LYS A N 1
ATOM 773 C CA . LYS A 1 99 ? 1.353 -1.836 7.776 1.00 94.69 99 LYS A CA 1
ATOM 774 C C . LYS A 1 99 ? 1.616 -0.583 8.604 1.00 94.69 99 LYS A C 1
ATOM 776 O O . LYS A 1 99 ? 0.680 0.160 8.876 1.00 94.69 99 LYS A O 1
ATOM 781 N N . GLY A 1 100 ? 2.882 -0.311 8.934 1.00 93.44 100 GLY A N 1
ATOM 782 C CA . GLY A 1 100 ? 3.317 0.910 9.612 1.00 93.44 100 GLY A CA 1
ATOM 783 C C . GLY A 1 100 ? 2.859 2.170 8.879 1.00 93.44 100 GLY A C 1
ATOM 784 O O . GLY A 1 100 ? 2.241 3.038 9.491 1.00 93.44 100 GLY A O 1
ATOM 785 N N . TYR A 1 101 ? 3.066 2.223 7.560 1.00 92.81 101 TYR A N 1
ATOM 786 C CA . TYR A 1 101 ? 2.603 3.332 6.721 1.00 92.81 101 TYR A CA 1
ATOM 787 C C . TYR A 1 101 ? 1.092 3.576 6.847 1.00 92.81 101 TYR A C 1
ATOM 789 O O . TYR A 1 101 ? 0.672 4.709 7.071 1.00 92.81 101 TYR A O 1
ATOM 797 N N . LEU A 1 102 ? 0.282 2.515 6.775 1.00 91.38 102 LEU A N 1
ATOM 798 C CA . LEU A 1 102 ? -1.183 2.599 6.847 1.00 91.38 102 LEU A CA 1
ATOM 799 C C . LEU A 1 102 ? -1.732 2.993 8.217 1.00 91.38 102 LEU A C 1
ATOM 801 O O . LEU A 1 102 ? -2.889 3.382 8.310 1.00 91.38 102 LEU A O 1
ATOM 805 N N . VAL A 1 103 ? -0.940 2.859 9.280 1.00 91.06 103 VAL A N 1
ATOM 806 C CA . VAL A 1 103 ? -1.325 3.298 10.630 1.00 91.06 103 VAL A CA 1
ATOM 807 C C . VAL A 1 103 ? -0.655 4.619 11.026 1.00 91.06 103 VAL A C 1
ATOM 809 O O . VAL A 1 103 ? -0.683 4.995 12.200 1.00 91.06 103 VAL A O 1
ATOM 812 N N . GLY A 1 104 ? -0.050 5.322 10.058 1.00 85.19 104 GLY A N 1
ATOM 813 C CA . GLY A 1 104 ? 0.501 6.671 10.209 1.00 85.19 104 GLY A CA 1
ATOM 814 C C . GLY A 1 104 ? 2.021 6.771 10.411 1.00 85.19 104 GLY A C 1
ATOM 815 O O . GLY A 1 104 ? 2.531 7.878 10.580 1.00 85.19 104 GLY A O 1
ATOM 816 N N . ASP A 1 105 ? 2.773 5.665 10.387 1.00 87.88 105 ASP A N 1
ATOM 817 C CA . ASP A 1 105 ? 4.248 5.659 10.434 1.00 87.88 105 ASP A CA 1
ATOM 818 C C . ASP A 1 105 ? 4.839 5.692 9.013 1.00 87.88 105 ASP A C 1
ATOM 820 O O . ASP A 1 105 ? 5.254 4.676 8.451 1.00 87.88 105 ASP A O 1
ATOM 824 N N . SER A 1 106 ? 4.867 6.882 8.402 1.00 88.00 106 SER A N 1
ATOM 825 C CA . SER A 1 106 ? 5.367 7.056 7.032 1.00 88.00 106 SER A CA 1
ATOM 826 C C . SER A 1 106 ? 6.895 7.066 6.903 1.00 88.00 106 SER A C 1
ATOM 828 O O . SER A 1 106 ? 7.409 7.016 5.786 1.00 88.00 106 SER A O 1
ATOM 830 N N . GLU A 1 107 ? 7.634 7.179 8.012 1.00 90.12 107 GLU A N 1
ATOM 831 C CA . GLU A 1 107 ? 9.092 7.371 8.000 1.00 90.12 107 GLU A CA 1
ATOM 832 C C . GLU A 1 107 ? 9.799 6.149 7.415 1.00 90.12 107 GLU A C 1
ATOM 834 O O . GLU A 1 107 ? 10.515 6.268 6.422 1.00 90.12 107 GLU A O 1
ATOM 839 N N . LYS A 1 108 ? 9.513 4.958 7.950 1.00 89.94 108 LYS A N 1
ATOM 840 C CA . LYS A 1 108 ? 10.134 3.705 7.490 1.00 89.94 108 LYS A CA 1
ATOM 841 C C . LYS A 1 108 ? 9.813 3.380 6.041 1.00 89.94 108 LYS A C 1
ATOM 843 O O . LYS A 1 108 ? 10.667 2.876 5.320 1.00 89.94 108 LYS A O 1
ATOM 848 N N . PHE A 1 109 ? 8.586 3.667 5.613 1.00 91.31 109 PHE A N 1
ATOM 849 C CA . PHE A 1 109 ? 8.185 3.474 4.224 1.00 91.31 109 PHE A CA 1
ATOM 850 C C . PHE A 1 109 ? 8.951 4.421 3.296 1.00 91.31 109 PHE A C 1
ATOM 852 O O . PHE A 1 109 ? 9.482 3.992 2.274 1.00 91.31 109 PHE A O 1
ATOM 859 N N . GLY A 1 110 ? 9.088 5.692 3.687 1.00 89.81 110 GLY A N 1
ATOM 860 C CA . GLY A 1 110 ? 9.908 6.666 2.971 1.00 89.81 110 GLY A CA 1
ATOM 861 C C . GLY A 1 110 ? 11.387 6.276 2.911 1.00 89.81 110 GLY A C 1
ATOM 862 O O . GLY A 1 110 ? 11.996 6.375 1.848 1.00 89.81 110 GLY A O 1
ATOM 863 N N . GLU A 1 111 ? 11.962 5.789 4.012 1.00 90.94 111 GLU A N 1
ATOM 864 C CA . GLU A 1 111 ? 13.341 5.284 4.054 1.00 90.94 111 GLU A CA 1
ATOM 865 C C . GLU A 1 111 ? 13.532 4.049 3.165 1.00 90.94 111 GLU A C 1
ATOM 867 O O . GLU A 1 111 ? 14.526 3.962 2.447 1.00 90.94 111 GLU A O 1
ATOM 872 N N . ALA A 1 112 ? 12.570 3.122 3.167 1.00 89.94 112 ALA A N 1
ATOM 873 C CA . ALA A 1 112 ? 12.601 1.930 2.327 1.00 89.94 112 ALA A CA 1
ATOM 874 C C . ALA A 1 112 ? 12.507 2.268 0.832 1.00 89.94 112 ALA A C 1
ATOM 876 O O . ALA A 1 112 ? 13.185 1.644 0.020 1.00 89.94 112 ALA A O 1
ATOM 877 N N . LEU A 1 113 ? 11.687 3.260 0.466 1.00 88.56 113 LEU A N 1
ATOM 878 C CA . LEU A 1 113 ? 11.585 3.747 -0.911 1.00 88.56 113 LEU A CA 1
ATOM 879 C C . LEU A 1 113 ? 12.860 4.462 -1.365 1.00 88.56 113 LEU A C 1
ATOM 881 O O . LEU A 1 113 ? 13.269 4.324 -2.513 1.00 88.56 113 LEU A O 1
ATOM 885 N N . MET A 1 114 ? 13.464 5.253 -0.477 1.00 85.31 114 MET A N 1
ATOM 886 C CA . MET A 1 114 ? 14.564 6.170 -0.790 1.00 85.31 114 MET A CA 1
ATOM 887 C C . MET A 1 114 ? 15.927 5.623 -0.353 1.00 85.31 114 MET A C 1
ATOM 889 O O . MET A 1 114 ? 16.836 6.405 -0.061 1.00 85.31 114 MET A O 1
ATOM 893 N N . SER A 1 115 ? 16.073 4.299 -0.284 1.00 84.12 115 SER A N 1
ATOM 894 C CA . SER A 1 115 ? 17.356 3.669 0.016 1.00 84.12 115 SER A CA 1
ATOM 895 C C . SER A 1 115 ? 18.414 4.070 -1.025 1.00 84.12 115 SER A C 1
ATOM 897 O O . SER A 1 115 ? 18.102 4.463 -2.154 1.00 84.12 115 SER A O 1
ATOM 899 N N . ASP A 1 116 ? 19.695 3.947 -0.670 1.00 79.19 116 ASP A N 1
ATOM 900 C CA . ASP A 1 116 ? 20.807 4.288 -1.573 1.00 79.19 116 ASP A CA 1
ATOM 901 C C . ASP A 1 116 ? 20.801 3.469 -2.879 1.00 79.19 116 ASP A C 1
ATOM 903 O O . ASP A 1 116 ? 21.397 3.874 -3.881 1.00 79.19 116 ASP A O 1
ATOM 907 N N . SER A 1 117 ? 20.150 2.309 -2.859 1.00 80.62 117 SER A N 1
ATOM 908 C CA . SER A 1 117 ? 20.020 1.377 -3.976 1.00 80.62 117 SER A CA 1
ATOM 909 C C . SER A 1 117 ? 18.676 1.488 -4.710 1.00 80.62 117 SER A C 1
ATOM 911 O O . SER A 1 117 ? 18.519 0.839 -5.739 1.00 80.62 117 SER A O 1
ATOM 913 N N . GLY A 1 118 ? 17.753 2.330 -4.227 1.00 84.69 118 GLY A N 1
ATOM 914 C CA . GLY A 1 118 ? 16.413 2.496 -4.779 1.00 84.69 118 GLY A CA 1
ATOM 915 C C . GLY A 1 118 ? 15.387 1.481 -4.253 1.00 84.69 118 GLY A C 1
ATOM 916 O O . GLY A 1 118 ? 15.700 0.614 -3.431 1.00 84.69 118 GLY A O 1
ATOM 917 N N . PRO A 1 119 ? 14.134 1.559 -4.738 1.00 86.69 119 PRO A N 1
ATOM 918 C CA . PRO A 1 119 ? 13.053 0.692 -4.276 1.00 86.69 119 PRO A CA 1
ATOM 919 C C . PRO A 1 119 ? 13.349 -0.800 -4.490 1.00 86.69 119 PRO A C 1
ATOM 921 O O . PRO A 1 119 ? 12.769 -1.622 -3.788 1.00 86.69 119 PRO A O 1
ATOM 924 N N . GLU A 1 120 ? 14.266 -1.184 -5.386 1.00 89.56 120 GLU A N 1
ATOM 925 C CA . GLU A 1 120 ? 14.617 -2.591 -5.619 1.00 89.56 120 GLU A CA 1
ATOM 926 C C . GLU A 1 120 ? 15.140 -3.319 -4.371 1.00 89.56 120 GLU A C 1
ATOM 928 O O . GLU A 1 120 ? 14.902 -4.516 -4.225 1.00 89.56 120 GLU A O 1
ATOM 933 N N . GLU A 1 121 ? 15.821 -2.634 -3.445 1.00 89.31 121 GLU A N 1
ATOM 934 C CA . GLU A 1 121 ? 16.383 -3.294 -2.254 1.00 89.31 121 GLU A CA 1
ATOM 935 C C . GLU A 1 121 ? 15.315 -3.796 -1.284 1.00 89.31 121 GLU A C 1
ATOM 937 O O . GLU A 1 121 ? 15.499 -4.845 -0.666 1.00 89.31 121 GLU A O 1
ATOM 942 N N . LYS A 1 122 ? 14.213 -3.056 -1.136 1.00 91.44 122 LYS A N 1
ATOM 943 C CA . LYS A 1 122 ? 13.137 -3.396 -0.191 1.00 91.44 122 LYS A CA 1
ATOM 944 C C . LYS A 1 122 ? 11.884 -3.933 -0.868 1.00 91.44 122 LYS A C 1
ATOM 946 O O . LYS A 1 122 ? 11.157 -4.705 -0.254 1.00 91.44 122 LYS A O 1
ATOM 951 N N . PHE A 1 123 ? 11.656 -3.564 -2.123 1.00 94.75 123 PHE A N 1
ATOM 952 C CA . PHE A 1 123 ? 10.454 -3.891 -2.884 1.00 94.75 123 PHE A CA 1
ATOM 953 C C . PHE A 1 123 ? 10.736 -4.796 -4.089 1.00 94.75 123 PHE A C 1
ATOM 955 O O . PHE A 1 123 ? 9.841 -4.987 -4.906 1.00 94.75 123 PHE A O 1
ATOM 962 N N . GLY A 1 124 ? 11.933 -5.384 -4.211 1.00 95.00 124 GLY A N 1
ATOM 963 C CA . GLY A 1 124 ? 12.285 -6.283 -5.320 1.00 95.00 124 GLY A CA 1
ATOM 964 C C . GLY A 1 124 ? 11.252 -7.390 -5.567 1.00 95.00 124 GLY A C 1
ATOM 965 O O . GLY A 1 124 ? 10.810 -7.561 -6.697 1.00 95.00 124 GLY A O 1
ATOM 966 N N . ASP A 1 125 ? 10.757 -8.039 -4.507 1.00 95.62 125 ASP A N 1
ATOM 967 C CA . ASP A 1 125 ? 9.710 -9.069 -4.619 1.00 95.62 125 ASP A CA 1
ATOM 968 C C . ASP A 1 125 ? 8.405 -8.525 -5.242 1.00 95.62 125 ASP A C 1
ATOM 970 O O . ASP A 1 125 ? 7.711 -9.228 -5.977 1.00 95.62 125 ASP A O 1
ATOM 974 N N . VAL A 1 126 ? 8.060 -7.263 -4.959 1.00 97.06 126 VAL A N 1
ATOM 975 C CA . VAL A 1 126 ? 6.882 -6.584 -5.526 1.00 97.06 126 VAL A CA 1
ATOM 976 C C . VAL A 1 126 ? 7.110 -6.250 -6.998 1.00 97.06 126 VAL A C 1
ATOM 978 O O . VAL A 1 126 ? 6.207 -6.447 -7.810 1.00 97.06 126 VAL A O 1
ATOM 981 N N . LEU A 1 127 ? 8.311 -5.782 -7.357 1.00 96.00 127 LEU A N 1
ATOM 982 C CA . LEU A 1 127 ? 8.690 -5.514 -8.748 1.00 96.00 127 LE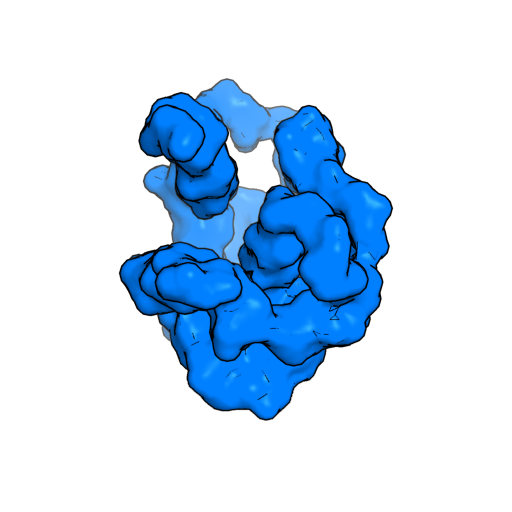U A CA 1
ATOM 983 C C . LEU A 1 127 ? 8.621 -6.789 -9.594 1.00 96.00 127 LEU A C 1
ATOM 985 O O . LEU A 1 127 ? 8.016 -6.775 -10.668 1.00 96.00 127 LEU A O 1
ATOM 989 N N . ASP A 1 128 ? 9.163 -7.889 -9.073 1.00 95.88 128 ASP A N 1
ATOM 990 C CA . ASP A 1 128 ? 9.161 -9.197 -9.725 1.00 95.88 128 ASP A CA 1
ATOM 991 C C . ASP A 1 128 ? 7.734 -9.721 -9.942 1.00 95.88 128 ASP A C 1
ATOM 993 O O . ASP A 1 128 ? 7.387 -10.157 -11.042 1.00 95.88 128 ASP A O 1
ATOM 997 N N . GLU A 1 129 ? 6.876 -9.648 -8.920 1.00 96.75 129 GLU A N 1
ATOM 998 C CA . GLU A 1 129 ? 5.489 -10.128 -9.007 1.00 96.75 129 GLU A CA 1
ATOM 999 C C . GLU A 1 129 ? 4.634 -9.263 -9.956 1.00 96.75 129 GLU A C 1
ATOM 1001 O O . GLU A 1 129 ? 3.714 -9.768 -10.607 1.00 96.75 129 GLU A O 1
ATOM 1006 N N . LEU A 1 130 ? 4.956 -7.972 -10.085 1.00 95.75 130 LEU A N 1
ATOM 1007 C CA . LEU A 1 130 ? 4.342 -7.064 -11.058 1.00 95.75 130 LEU A CA 1
ATOM 1008 C C . LEU A 1 130 ? 4.950 -7.165 -12.465 1.00 95.75 130 LEU A C 1
ATOM 1010 O O . LEU A 1 130 ? 4.383 -6.614 -13.409 1.00 95.75 130 LEU A O 1
ATOM 1014 N N . GLY A 1 131 ? 6.064 -7.882 -12.629 1.00 94.88 131 GLY A N 1
ATOM 1015 C CA . GLY A 1 131 ? 6.766 -8.013 -13.904 1.00 94.88 131 GLY A CA 1
ATOM 1016 C C . GLY A 1 131 ? 7.456 -6.726 -14.362 1.00 94.88 131 GLY A C 1
ATOM 1017 O O . GLY A 1 131 ? 7.598 -6.512 -15.567 1.00 94.88 131 GLY A O 1
ATOM 1018 N N . VAL A 1 132 ? 7.868 -5.865 -13.427 1.00 95.06 132 VAL A N 1
ATOM 1019 C CA . VAL A 1 132 ? 8.628 -4.644 -13.723 1.00 95.06 132 VAL A CA 1
ATOM 1020 C C . VAL A 1 132 ? 10.068 -5.034 -14.079 1.00 95.06 132 VAL A C 1
ATOM 1022 O O . VAL A 1 132 ? 10.754 -5.610 -13.238 1.00 95.06 132 VAL A O 1
ATOM 1025 N N . PRO A 1 133 ? 10.556 -4.753 -15.300 1.00 93.19 133 PRO A N 1
ATOM 1026 C CA . PRO A 1 133 ? 11.907 -5.143 -15.688 1.00 93.19 133 PRO A CA 1
ATOM 1027 C C . PRO A 1 133 ? 12.984 -4.305 -14.978 1.00 93.19 133 PRO A C 1
ATOM 1029 O O . PRO A 1 133 ? 12.763 -3.143 -14.634 1.00 93.19 133 PRO A O 1
ATOM 1032 N N . ASP A 1 134 ? 14.189 -4.863 -14.830 1.00 89.75 134 ASP A N 1
ATOM 1033 C CA . ASP A 1 134 ? 15.332 -4.186 -14.189 1.00 89.75 134 ASP A CA 1
ATOM 1034 C C . ASP A 1 134 ? 15.688 -2.837 -14.843 1.00 89.75 134 ASP A C 1
ATOM 1036 O O . ASP A 1 134 ? 16.163 -1.915 -14.176 1.00 89.75 134 ASP A O 1
ATOM 1040 N N . ASP A 1 135 ? 15.469 -2.705 -16.155 1.00 92.62 135 ASP A N 1
ATOM 1041 C CA . ASP A 1 135 ? 15.716 -1.489 -16.934 1.00 92.62 135 ASP A CA 1
ATOM 1042 C C . ASP A 1 135 ? 14.489 -0.568 -17.054 1.00 92.62 135 ASP A C 1
ATOM 1044 O O . ASP A 1 135 ? 14.544 0.431 -17.779 1.00 92.62 135 ASP A O 1
ATOM 1048 N N . ALA A 1 136 ? 13.404 -0.864 -16.324 1.00 92.06 136 ALA A N 1
ATOM 1049 C CA . ALA A 1 136 ? 12.234 -0.000 -16.250 1.00 92.06 136 ALA A CA 1
ATOM 1050 C C . ALA A 1 136 ? 12.605 1.403 -15.741 1.00 92.06 136 ALA A C 1
ATOM 1052 O O . ALA A 1 136 ? 13.507 1.553 -14.905 1.00 92.06 136 ALA A O 1
ATOM 1053 N N . PRO A 1 137 ? 11.880 2.445 -16.180 1.00 90.56 137 PRO A N 1
ATOM 1054 C CA . PRO A 1 137 ? 12.007 3.779 -15.612 1.00 90.56 137 PRO A CA 1
ATOM 1055 C C . PRO A 1 137 ? 11.825 3.769 -14.089 1.00 90.56 137 PRO A C 1
ATOM 1057 O O . PRO A 1 137 ? 10.910 3.123 -13.586 1.00 90.56 137 PRO A O 1
ATOM 1060 N N . ASP A 1 138 ? 12.609 4.570 -13.360 1.00 89.25 138 ASP A N 1
ATOM 1061 C CA . ASP A 1 138 ? 12.499 4.679 -11.895 1.00 89.25 138 ASP A CA 1
ATOM 1062 C C . ASP A 1 138 ? 11.053 4.918 -11.433 1.00 89.25 138 ASP A C 1
ATOM 1064 O O . ASP A 1 138 ? 10.611 4.335 -10.449 1.00 89.25 138 ASP A O 1
ATOM 1068 N N . LYS A 1 139 ? 10.284 5.733 -12.174 1.00 88.06 139 LYS A N 1
ATOM 1069 C CA . LYS A 1 139 ? 8.870 6.013 -11.872 1.00 88.06 139 LYS A CA 1
ATOM 1070 C C . LYS A 1 139 ? 8.020 4.739 -11.762 1.00 88.06 139 LYS A C 1
ATOM 1072 O O . LYS A 1 139 ? 7.150 4.689 -10.902 1.00 88.06 139 LYS A O 1
ATOM 1077 N N . ASP A 1 140 ? 8.287 3.723 -12.584 1.00 92.19 140 ASP A N 1
ATOM 1078 C CA . ASP A 1 140 ? 7.540 2.466 -12.587 1.00 92.19 140 ASP A CA 1
ATOM 1079 C C . ASP A 1 140 ? 7.889 1.671 -11.330 1.00 92.19 140 ASP A C 1
ATOM 1081 O O . ASP A 1 140 ? 7.002 1.138 -10.672 1.00 92.19 140 ASP A O 1
ATOM 1085 N N . LYS A 1 141 ? 9.171 1.665 -10.947 1.00 92.81 141 LYS A N 1
ATOM 1086 C CA . LYS A 1 141 ? 9.655 0.989 -9.739 1.00 92.81 141 LYS A CA 1
ATOM 1087 C C . LYS A 1 141 ? 9.096 1.631 -8.469 1.00 92.81 141 LYS A C 1
ATOM 1089 O O . LYS A 1 141 ? 8.622 0.927 -7.582 1.00 92.81 141 LYS A O 1
ATOM 1094 N N . TYR A 1 142 ? 9.089 2.964 -8.401 1.00 92.00 142 TYR A N 1
ATOM 1095 C CA . TYR A 1 142 ? 8.468 3.692 -7.292 1.00 92.00 142 TYR A CA 1
ATOM 1096 C C . TYR A 1 142 ? 6.955 3.466 -7.247 1.00 92.00 142 TYR A C 1
ATOM 1098 O O . TYR A 1 142 ? 6.429 3.190 -6.174 1.00 92.00 142 TYR A O 1
ATOM 1106 N N . MET A 1 143 ? 6.263 3.522 -8.392 1.00 91.88 143 MET A N 1
ATOM 1107 C CA . MET A 1 143 ? 4.821 3.267 -8.448 1.00 91.88 143 MET A CA 1
ATOM 1108 C C . MET A 1 143 ? 4.493 1.850 -7.962 1.00 91.88 143 MET A C 1
ATOM 1110 O O . MET A 1 143 ? 3.628 1.672 -7.108 1.00 91.88 143 MET A O 1
ATOM 1114 N N . ALA A 1 144 ? 5.234 0.847 -8.432 1.00 94.19 144 ALA A N 1
ATOM 1115 C CA . ALA A 1 144 ? 5.083 -0.536 -8.001 1.00 94.19 144 ALA A CA 1
ATOM 1116 C C . ALA A 1 144 ? 5.306 -0.695 -6.489 1.00 94.19 144 ALA A C 1
ATOM 1118 O O . ALA A 1 144 ? 4.485 -1.301 -5.803 1.00 94.19 144 ALA A O 1
ATOM 1119 N N . ALA A 1 145 ? 6.358 -0.083 -5.939 1.00 94.12 145 ALA A N 1
ATOM 1120 C CA . ALA A 1 145 ? 6.608 -0.094 -4.501 1.00 94.12 145 ALA A CA 1
ATOM 1121 C C . ALA A 1 145 ? 5.459 0.554 -3.701 1.00 94.12 145 ALA A C 1
ATOM 1123 O O . ALA A 1 145 ? 5.035 0.005 -2.680 1.00 94.12 145 ALA A O 1
ATOM 1124 N N . THR A 1 146 ? 4.885 1.661 -4.190 1.00 91.94 146 THR A N 1
ATOM 1125 C CA . THR A 1 146 ? 3.746 2.344 -3.544 1.00 91.94 146 THR A CA 1
ATOM 1126 C C . THR A 1 146 ? 2.441 1.551 -3.553 1.00 91.94 146 THR A C 1
ATOM 1128 O O . THR A 1 146 ? 1.544 1.864 -2.778 1.00 91.94 146 THR A O 1
ATOM 1131 N N . MET A 1 147 ? 2.334 0.486 -4.353 1.00 93.44 147 MET A N 1
ATOM 1132 C CA . MET A 1 147 ? 1.179 -0.419 -4.330 1.00 93.44 147 MET A CA 1
ATOM 1133 C C . MET A 1 147 ? 1.189 -1.371 -3.126 1.00 93.44 147 MET A C 1
ATOM 1135 O O . MET A 1 147 ? 0.158 -1.967 -2.821 1.00 93.44 147 MET A O 1
ATOM 1139 N N . SER A 1 148 ? 2.325 -1.509 -2.433 1.00 94.88 148 SER A N 1
ATOM 1140 C CA . SER A 1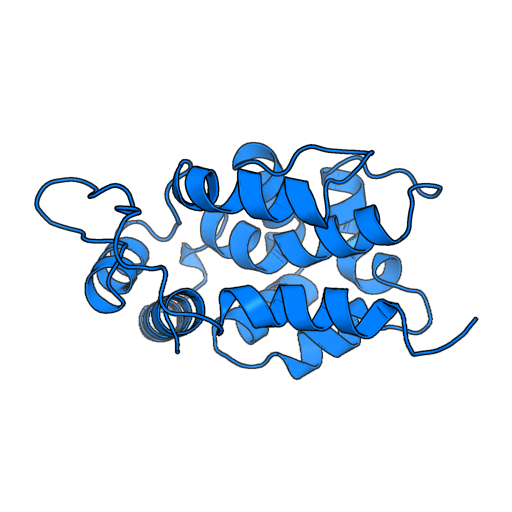 148 ? 2.501 -2.464 -1.328 1.00 94.88 148 SER A CA 1
ATOM 1141 C C . SER A 1 148 ? 1.506 -2.269 -0.178 1.00 94.88 148 SER A C 1
ATOM 1143 O O . SER A 1 148 ? 0.884 -3.254 0.216 1.00 94.88 148 SER A O 1
ATOM 1145 N N . PRO A 1 149 ? 1.276 -1.046 0.349 1.00 94.19 149 PRO A N 1
ATOM 1146 C CA . PRO A 1 149 ? 0.375 -0.861 1.486 1.00 94.19 149 PRO A CA 1
ATOM 1147 C C . PRO A 1 149 ? -1.080 -1.199 1.158 1.00 94.19 149 PRO A C 1
ATOM 1149 O O . PRO A 1 149 ? -1.674 -2.061 1.804 1.00 94.19 149 PRO A O 1
ATOM 1152 N N . LEU A 1 150 ? -1.641 -0.605 0.103 1.00 92.81 150 LEU A N 1
ATOM 1153 C CA . LEU A 1 150 ? -3.010 -0.915 -0.323 1.00 92.81 150 LEU A CA 1
ATOM 1154 C C . LEU A 1 150 ? -3.152 -2.383 -0.748 1.00 92.81 150 LEU A C 1
ATOM 1156 O O . LEU A 1 150 ? -4.123 -3.044 -0.383 1.00 92.81 150 LEU A O 1
ATOM 1160 N N . GLY A 1 151 ? -2.154 -2.927 -1.447 1.00 95.31 151 GLY A N 1
ATOM 1161 C CA . GLY A 1 151 ? -2.105 -4.340 -1.806 1.00 95.31 151 GLY A CA 1
ATOM 1162 C C . GLY A 1 151 ? -2.135 -5.266 -0.589 1.00 95.31 151 GLY A C 1
ATOM 1163 O O . GLY A 1 151 ? -2.826 -6.289 -0.622 1.00 95.31 151 GLY A O 1
ATOM 1164 N N . ALA A 1 152 ? -1.428 -4.911 0.489 1.00 96.25 152 ALA A N 1
ATOM 1165 C CA . ALA A 1 152 ? -1.413 -5.673 1.734 1.00 96.25 152 ALA A CA 1
ATOM 1166 C C . ALA A 1 152 ? -2.808 -5.738 2.366 1.00 96.25 152 ALA A C 1
ATOM 1168 O O . ALA A 1 152 ? -3.264 -6.834 2.680 1.00 96.25 152 ALA A O 1
ATOM 1169 N N . ILE A 1 153 ? -3.535 -4.616 2.448 1.00 94.94 153 ILE A N 1
ATOM 1170 C CA . ILE A 1 153 ? -4.932 -4.620 2.922 1.00 94.94 153 ILE A CA 1
ATOM 1171 C C . ILE A 1 153 ? -5.798 -5.502 2.020 1.00 94.94 153 ILE A C 1
ATOM 1173 O O . ILE A 1 153 ? -6.554 -6.334 2.512 1.00 94.94 153 ILE A O 1
ATOM 1177 N N . MET A 1 154 ? -5.662 -5.370 0.697 1.00 94.75 154 MET A N 1
ATOM 1178 C CA . MET A 1 154 ? -6.463 -6.141 -0.259 1.00 94.75 154 MET A CA 1
ATOM 1179 C C . MET A 1 154 ? -6.209 -7.656 -0.205 1.00 94.75 154 MET A C 1
ATOM 1181 O O . MET A 1 154 ? -7.048 -8.432 -0.667 1.00 94.75 154 MET A O 1
ATOM 1185 N N . THR A 1 155 ? -5.059 -8.088 0.318 1.00 96.44 155 THR A N 1
ATOM 1186 C CA . THR A 1 155 ? -4.593 -9.480 0.215 1.00 96.44 155 THR A CA 1
ATOM 1187 C C . THR A 1 155 ? -4.520 -10.209 1.553 1.00 96.44 155 THR A C 1
ATOM 1189 O O . THR A 1 155 ? -4.862 -11.388 1.601 1.00 96.44 155 THR A O 1
ATOM 1192 N N . CYS A 1 156 ? -4.054 -9.540 2.605 1.00 95.94 156 CYS A N 1
ATOM 1193 C CA . CYS A 1 156 ? -3.856 -10.094 3.946 1.00 95.94 156 CYS A CA 1
ATOM 1194 C C . CYS A 1 156 ? -4.386 -9.144 5.031 1.00 95.94 156 CYS A C 1
ATOM 1196 O O . CYS A 1 156 ? -3.778 -8.981 6.089 1.00 95.94 156 CYS A O 1
ATOM 1198 N N . GLY A 1 157 ? -5.521 -8.484 4.777 1.00 93.50 157 GLY A N 1
ATOM 1199 C CA . GLY A 1 157 ? -6.143 -7.585 5.750 1.00 93.50 157 GLY A CA 1
ATOM 1200 C C . GLY A 1 157 ? -6.585 -8.276 7.050 1.00 93.50 157 GLY A C 1
ATOM 1201 O O . GLY A 1 157 ? -6.854 -7.597 8.036 1.00 93.50 157 GLY A O 1
ATOM 1202 N N . ASP A 1 158 ? -6.622 -9.612 7.099 1.00 95.75 158 ASP A N 1
ATOM 1203 C CA . ASP A 1 158 ? -6.869 -10.397 8.313 1.00 95.75 158 ASP A CA 1
ATOM 1204 C C . ASP A 1 158 ? -5.708 -10.355 9.324 1.00 95.75 158 ASP A C 1
ATOM 1206 O O . ASP A 1 158 ? -5.932 -10.570 10.515 1.00 95.75 158 ASP A O 1
ATOM 1210 N N . GLU A 1 159 ? -4.504 -9.979 8.883 1.00 96.25 159 GLU A N 1
ATOM 1211 C CA . GLU A 1 159 ? -3.321 -9.767 9.734 1.00 96.25 159 GLU A CA 1
ATOM 1212 C C . GLU A 1 159 ? -3.319 -8.378 10.421 1.00 96.25 159 GLU A C 1
ATOM 1214 O O . GLU A 1 159 ? -2.407 -8.025 11.185 1.00 96.25 159 GLU A O 1
ATOM 1219 N N . PHE A 1 160 ? -4.345 -7.561 10.161 1.00 95.75 160 PHE A N 1
ATOM 1220 C CA . PHE A 1 160 ? -4.584 -6.285 10.830 1.00 95.75 160 PHE A CA 1
ATOM 1221 C C . PHE A 1 160 ? -5.624 -6.469 11.939 1.00 95.75 160 PHE A C 1
ATOM 1223 O O . PHE A 1 160 ? -6.715 -7.010 11.738 1.00 95.75 160 PHE A O 1
ATOM 1230 N N . SER A 1 161 ? -5.302 -5.975 13.130 1.00 96.56 161 SER A N 1
ATOM 1231 C CA . SER A 1 161 ? -6.265 -5.872 14.224 1.00 96.56 161 SER A CA 1
ATOM 1232 C C . SER A 1 161 ? -7.333 -4.819 13.926 1.00 96.56 161 SER A C 1
ATOM 1234 O O . SER A 1 161 ? -7.117 -3.904 13.136 1.00 96.56 161 SER A O 1
ATOM 1236 N N . ASP A 1 162 ? -8.480 -4.905 14.599 1.00 96.12 162 ASP A N 1
ATOM 1237 C CA . ASP A 1 162 ? -9.568 -3.936 14.412 1.00 96.12 162 ASP A CA 1
ATOM 1238 C C . ASP A 1 162 ? -9.122 -2.488 14.700 1.00 96.12 162 ASP A C 1
ATOM 1240 O O . ASP A 1 162 ? -9.496 -1.586 13.961 1.00 96.12 162 ASP A O 1
ATOM 1244 N N . GLU A 1 163 ? -8.258 -2.271 15.703 1.00 96.06 163 GLU A N 1
ATOM 1245 C CA . GLU A 1 163 ? -7.687 -0.944 15.999 1.00 96.06 163 GLU A CA 1
ATOM 1246 C C . GLU A 1 163 ? -6.778 -0.440 14.864 1.00 96.06 163 GLU A C 1
ATOM 1248 O O . GLU A 1 163 ? -6.711 0.756 14.585 1.00 96.06 163 GLU A O 1
ATOM 1253 N N . GLU A 1 164 ? -6.052 -1.341 14.202 1.00 95.88 164 GLU A N 1
ATOM 1254 C CA . GLU A 1 164 ? -5.216 -0.981 13.056 1.00 95.88 164 GLU A CA 1
ATOM 1255 C C . GLU A 1 164 ? -6.072 -0.681 11.826 1.00 95.88 164 GLU A C 1
ATOM 1257 O O . GLU A 1 164 ? -5.752 0.245 11.092 1.00 95.88 164 GLU A O 1
ATOM 1262 N N . LEU A 1 165 ? -7.183 -1.395 11.630 1.00 95.38 165 LEU A N 1
ATOM 1263 C CA . LEU A 1 165 ? -8.132 -1.134 10.544 1.00 95.38 165 LEU A CA 1
ATOM 1264 C C . LEU A 1 165 ? -8.897 0.182 10.734 1.00 95.38 165 LEU A C 1
ATOM 1266 O O . LEU A 1 165 ? -9.167 0.868 9.749 1.00 95.38 165 LEU A O 1
ATOM 1270 N N . ASP A 1 166 ? -9.176 0.580 11.978 1.00 94.00 166 ASP A N 1
ATOM 1271 C CA . ASP A 1 166 ? -9.690 1.920 12.280 1.00 94.00 166 ASP A CA 1
ATOM 1272 C C . ASP A 1 166 ? -8.690 2.997 11.816 1.00 94.00 166 ASP A C 1
ATOM 1274 O O . ASP A 1 166 ? -9.062 3.921 11.094 1.00 94.00 166 ASP A O 1
ATOM 1278 N N . LYS A 1 167 ? -7.396 2.832 12.126 1.00 93.56 167 LYS A N 1
ATOM 1279 C CA . LYS A 1 167 ? -6.334 3.759 11.683 1.00 93.56 167 LYS A CA 1
ATOM 1280 C C . LYS A 1 167 ? -6.088 3.726 10.177 1.00 93.56 167 LYS A C 1
ATOM 1282 O O . LYS A 1 167 ? -5.751 4.752 9.594 1.00 93.56 167 LYS A O 1
ATOM 1287 N N . VAL A 1 168 ? -6.254 2.567 9.541 1.00 91.81 168 VAL A N 1
ATOM 1288 C CA . VAL A 1 168 ? -6.199 2.436 8.079 1.00 91.81 168 VAL A CA 1
ATOM 1289 C C . VAL A 1 168 ? -7.302 3.281 7.452 1.00 91.81 168 VAL A C 1
ATOM 1291 O O . VAL A 1 168 ? -7.025 4.054 6.540 1.00 91.81 168 VAL A O 1
ATOM 1294 N N . SER A 1 169 ? -8.527 3.188 7.973 1.00 90.31 169 SER A N 1
ATOM 1295 C CA . SER A 1 169 ? -9.630 4.034 7.524 1.00 90.31 169 SER A CA 1
ATOM 1296 C C . SER A 1 169 ? -9.330 5.520 7.738 1.00 90.31 169 SER A C 1
ATOM 1298 O O . SER A 1 169 ? -9.490 6.323 6.819 1.00 90.31 169 SER A O 1
ATOM 1300 N N . GLU A 1 170 ? -8.815 5.892 8.914 1.00 90.31 170 GLU A N 1
ATOM 1301 C CA . GLU A 1 170 ? -8.355 7.259 9.183 1.00 90.31 170 GLU A CA 1
ATOM 1302 C C . GLU A 1 170 ? -7.238 7.701 8.233 1.00 90.31 170 GLU A C 1
ATOM 1304 O O . GLU A 1 170 ? -7.178 8.871 7.902 1.00 90.31 170 GLU A O 1
ATOM 1309 N N . THR A 1 171 ? -6.364 6.811 7.771 1.00 87.62 171 THR A N 1
ATOM 1310 C CA . THR A 1 171 ? -5.269 7.156 6.847 1.00 87.62 171 THR A CA 1
ATOM 1311 C C . THR A 1 171 ? -5.753 7.287 5.405 1.00 87.62 171 THR A C 1
ATOM 1313 O O . THR A 1 171 ? -5.260 8.136 4.671 1.00 87.62 171 THR A O 1
ATOM 1316 N N . ILE A 1 172 ? -6.734 6.477 4.998 1.00 84.44 172 ILE A N 1
ATOM 1317 C CA . ILE A 1 172 ? -7.376 6.565 3.679 1.00 84.44 172 ILE A CA 1
ATOM 1318 C C . ILE A 1 172 ? -8.235 7.833 3.576 1.00 84.44 172 ILE A C 1
ATOM 1320 O O . ILE A 1 172 ? -8.217 8.511 2.553 1.00 84.44 172 ILE A O 1
ATOM 1324 N N . HIS A 1 173 ? -8.988 8.156 4.631 1.00 79.88 173 HIS A N 1
ATOM 1325 C CA . HIS A 1 173 ? -9.909 9.298 4.652 1.00 79.88 173 HIS A CA 1
ATOM 1326 C C . HIS A 1 173 ? -9.322 10.576 5.240 1.00 79.88 173 HIS A C 1
ATOM 1328 O O . HIS A 1 173 ? -9.906 11.652 5.095 1.00 79.88 173 HIS A O 1
ATOM 1334 N N . GLY A 1 174 ? -8.233 10.464 5.987 1.00 67.31 174 GLY A N 1
ATOM 1335 C CA . GLY A 1 174 ? -7.692 11.562 6.760 1.00 67.31 174 GLY A CA 1
ATOM 1336 C C . GLY A 1 174 ? -6.587 12.296 6.022 1.00 67.31 174 GLY A C 1
ATOM 1337 O O . GLY A 1 174 ? -5.712 11.685 5.419 1.00 67.31 174 GLY A O 1
ATOM 1338 N N . SER A 1 175 ? -6.530 13.623 6.110 1.00 38.44 175 SER A N 1
ATOM 1339 C CA . SER A 1 175 ? -7.448 14.639 6.673 1.00 38.44 175 SER A CA 1
ATOM 1340 C C . SER A 1 175 ? -6.772 15.988 6.444 1.00 38.44 175 SER A C 1
ATOM 1342 O O . SER A 1 175 ? -5.595 16.115 6.855 1.00 38.44 175 SER A O 1
#

pLDDT: mean 80.27, std 21.13, range [27.09, 97.56]

Secondary structure (DSSP, 8-state):
--TTSSHHHHHHHHHSSS--TTTTS-PPPEETTTEETTSHHHHHHHHHHHSS--TTTTHHHHHHHHHHH--SSS--SHHHHHHHHHHHTT-HHHHHHHHHHHTT-HHHHHHHHT-TT-THHHHHHHHHHHT--TTS-HHHHHHHHHTHHHHHHHHHGGGS-HHHHHHHHHHHH--

Radius of gyration: 15.66 Å; chains: 1; bounding box: 48×34×35 Å

Sequence (175 aa):
MTLKRIFPLLTAGLLLAGCGPSAQDGEYPVYGDDYDLSTTDGMAEYLKEYKTLPDDFMEHDVEQLESEYKPESFEINAENLKKAGKATCKNDELFEISKGYLVGDSEKFGEALMSDSGPEEKFGDVLDELGVPDDAPDKDKYMAATMSPLGAIMTCGDEFSDEELDKVSETIHGS

Organism: NCBI:txid2913500